Protein AF-A0A2M7E226-F1 (afdb_monomer)

Foldseek 3Di:
DAAQVNLVVVLVVVVVVVVCCVPVVVDDCVSVVVSVVVSVVVVVVCVVDVPVCRHHDDDPDDDPVDPDDDDDDPDDDDPVPNVVD

Solvent-accessible surface area (backbone atoms only — not comparable to full-atom values): 5388 Å² total; per-residue (Å²): 132,73,29,48,67,62,50,50,52,53,51,58,62,53,44,53,62,52,51,46,37,35,73,77,66,69,40,64,65,65,58,59,52,52,52,52,52,52,53,50,50,54,52,51,56,37,66,76,36,59,77,62,32,19,84,49,87,66,85,82,69,74,63,91,90,49,101,67,85,88,86,83,80,91,70,79,81,46,88,87,53,48,84,78,108

Sequence (85 aa):
MINYTKFSILFFSLSIPIIIAVFWLNYSWLILLAFILLFITGLVLGSIKICSNFYIKTICRGFANKNAISITFDDGPNQNITPKI

Mean predicted aligned error: 5.72 Å

pLDDT: mean 92.69, std 6.15, range [72.62, 98.56]

Structure (mmCIF, N/CA/C/O backbone):
data_AF-A0A2M7E226-F1
#
_entry.id   AF-A0A2M7E226-F1
#
loop_
_atom_site.group_PDB
_atom_site.id
_atom_site.type_symbol
_atom_site.label_atom_id
_atom_site.label_alt_id
_atom_site.label_comp_id
_atom_site.label_asym_id
_atom_site.label_entity_id
_atom_site.label_seq_id
_atom_site.pdbx_PDB_ins_code
_atom_site.Cartn_x
_atom_site.Cartn_y
_atom_site.Cartn_z
_atom_site.occupancy
_atom_site.B_iso_or_equiv
_atom_site.auth_seq_id
_atom_site.auth_comp_id
_atom_site.auth_asym_id
_atom_site.auth_atom_id
_atom_site.pdbx_PDB_model_num
ATOM 1 N N . MET A 1 1 ? 5.004 -4.101 10.882 1.00 72.62 1 MET A N 1
ATOM 2 C CA . MET A 1 1 ? 3.796 -3.910 10.053 1.00 72.62 1 MET A CA 1
ATOM 3 C C . MET A 1 1 ? 4.083 -2.800 9.060 1.00 72.62 1 MET A C 1
ATOM 5 O O . MET A 1 1 ? 4.485 -1.717 9.481 1.00 72.62 1 MET A O 1
ATOM 9 N N . ILE A 1 2 ? 4.003 -3.103 7.768 1.00 88.25 2 ILE A N 1
ATOM 10 C CA . ILE A 1 2 ? 4.152 -2.101 6.710 1.00 88.25 2 ILE A CA 1
ATOM 11 C C . ILE A 1 2 ? 2.872 -1.264 6.722 1.00 88.25 2 ILE A C 1
ATOM 13 O O . ILE A 1 2 ? 1.782 -1.824 6.692 1.00 88.25 2 ILE A O 1
ATOM 17 N N . ASN A 1 3 ? 3.011 0.052 6.828 1.00 95.00 3 ASN A N 1
ATOM 18 C CA . ASN A 1 3 ? 1.904 0.987 6.669 1.00 95.00 3 ASN A CA 1
ATOM 19 C C . ASN A 1 3 ? 2.042 1.710 5.327 1.00 95.00 3 ASN A C 1
ATOM 21 O O . ASN A 1 3 ? 3.104 1.660 4.699 1.00 95.00 3 ASN A O 1
ATOM 25 N N . TYR A 1 4 ? 0.985 2.403 4.920 1.00 97.31 4 TYR A N 1
ATOM 26 C CA . TYR A 1 4 ? 0.915 3.137 3.664 1.00 97.31 4 TYR A CA 1
ATOM 27 C C . TYR A 1 4 ? 2.126 4.053 3.471 1.00 97.31 4 TYR A C 1
ATOM 29 O O . TYR A 1 4 ? 2.763 4.015 2.428 1.00 97.31 4 TYR A O 1
ATOM 37 N N . THR A 1 5 ? 2.523 4.802 4.503 1.00 96.88 5 THR A N 1
ATOM 38 C CA . THR A 1 5 ? 3.669 5.716 4.422 1.00 96.88 5 THR A CA 1
ATOM 39 C C . THR A 1 5 ? 4.969 4.991 4.072 1.00 96.88 5 THR A C 1
ATOM 41 O O . THR A 1 5 ? 5.653 5.384 3.132 1.00 96.88 5 THR A O 1
ATOM 44 N N . LYS A 1 6 ? 5.314 3.916 4.791 1.00 97.31 6 LYS A N 1
ATOM 45 C CA . LYS A 1 6 ? 6.549 3.153 4.534 1.00 97.31 6 LYS A CA 1
ATOM 46 C C . LYS A 1 6 ? 6.507 2.440 3.185 1.00 97.31 6 LYS A C 1
ATOM 48 O O . LYS A 1 6 ? 7.523 2.391 2.501 1.00 97.31 6 LYS A O 1
ATOM 53 N N . PHE A 1 7 ? 5.344 1.910 2.812 1.00 97.69 7 PHE A N 1
ATOM 54 C CA . PHE A 1 7 ? 5.125 1.279 1.514 1.00 97.69 7 PHE A CA 1
ATOM 55 C C . PHE A 1 7 ? 5.340 2.274 0.372 1.00 97.69 7 PHE A C 1
ATOM 57 O O . PHE A 1 7 ? 6.141 2.020 -0.521 1.00 97.69 7 PHE A O 1
ATOM 64 N N . SER A 1 8 ? 4.706 3.444 0.445 1.00 97.62 8 SER A N 1
ATOM 65 C CA . SER A 1 8 ? 4.844 4.488 -0.567 1.00 97.62 8 SER A CA 1
ATOM 66 C C . SER A 1 8 ? 6.274 5.010 -0.650 1.00 97.62 8 SER A C 1
ATOM 68 O O . SER A 1 8 ? 6.799 5.117 -1.750 1.00 97.62 8 SER A O 1
ATOM 70 N N . ILE A 1 9 ? 6.949 5.259 0.480 1.00 98.06 9 ILE A N 1
ATOM 71 C CA . ILE A 1 9 ? 8.359 5.689 0.477 1.00 98.06 9 ILE A CA 1
ATOM 72 C C . ILE A 1 9 ? 9.248 4.668 -0.241 1.00 98.06 9 ILE A C 1
ATOM 74 O O . ILE A 1 9 ? 10.082 5.063 -1.051 1.00 98.06 9 ILE A O 1
ATOM 78 N N . LEU A 1 10 ? 9.059 3.371 0.021 1.00 97.50 10 LEU A N 1
ATOM 79 C CA . LEU A 1 10 ? 9.811 2.308 -0.647 1.00 97.50 10 LEU A CA 1
ATOM 80 C C . LEU A 1 10 ? 9.569 2.296 -2.164 1.00 97.50 10 LEU A C 1
ATOM 82 O O . LEU A 1 10 ? 10.515 2.191 -2.937 1.00 97.50 10 LEU A O 1
ATOM 86 N N . PHE A 1 11 ? 8.318 2.405 -2.608 1.00 98.06 11 PHE A N 1
ATOM 87 C CA . PHE A 1 11 ? 8.013 2.390 -4.041 1.00 98.06 11 PHE A CA 1
ATOM 88 C C . PHE A 1 11 ? 8.469 3.670 -4.750 1.00 98.06 11 PHE A C 1
ATOM 90 O O . PHE A 1 11 ? 9.005 3.594 -5.852 1.00 98.06 11 PHE A O 1
ATOM 97 N N . PHE A 1 12 ? 8.346 4.837 -4.119 1.00 97.25 12 PHE A N 1
ATOM 98 C CA . PHE A 1 12 ? 8.860 6.086 -4.684 1.00 97.25 12 PHE A CA 1
ATOM 99 C C . PHE A 1 12 ? 10.390 6.124 -4.742 1.00 97.25 12 PHE A C 1
ATOM 101 O O . PHE A 1 12 ? 10.953 6.651 -5.699 1.00 97.25 12 PHE A O 1
ATOM 108 N N . SER A 1 13 ? 11.093 5.551 -3.762 1.00 97.94 13 SER A N 1
ATOM 109 C CA . SER A 1 13 ? 12.555 5.472 -3.841 1.00 97.94 13 SER A CA 1
ATOM 110 C C . SER A 1 13 ? 13.010 4.518 -4.951 1.00 97.94 13 SER A C 1
ATOM 112 O O . SER A 1 13 ? 13.954 4.830 -5.676 1.00 97.94 13 SER A O 1
ATOM 114 N N . LEU A 1 14 ? 12.304 3.399 -5.146 1.00 97.88 14 LEU A N 1
ATOM 115 C CA . LEU A 1 14 ? 12.577 2.431 -6.214 1.00 97.88 14 LEU A CA 1
ATOM 116 C C . LEU A 1 14 ? 12.152 2.906 -7.609 1.00 97.88 14 LEU A C 1
ATOM 118 O O . LEU A 1 14 ? 12.710 2.433 -8.598 1.00 97.88 14 LEU A O 1
ATOM 122 N N . SER A 1 15 ? 11.213 3.848 -7.728 1.00 97.62 15 SER A N 1
ATOM 123 C CA . SER A 1 15 ? 10.786 4.331 -9.044 1.00 97.62 15 SER A CA 1
ATOM 124 C C . SER A 1 15 ? 11.896 5.089 -9.771 1.00 97.62 15 SER A C 1
ATOM 126 O O . SER A 1 15 ? 11.984 5.002 -10.990 1.00 97.62 15 SER A O 1
ATOM 128 N N . ILE A 1 16 ? 12.773 5.792 -9.044 1.00 97.06 16 ILE A N 1
ATOM 129 C CA . ILE A 1 16 ? 13.871 6.582 -9.625 1.00 97.06 16 ILE A CA 1
ATOM 130 C C . ILE A 1 16 ? 14.805 5.721 -10.498 1.00 97.06 16 ILE A C 1
ATOM 132 O O . ILE A 1 16 ? 14.932 6.021 -11.687 1.00 97.06 16 ILE A O 1
ATOM 136 N N . PRO A 1 17 ? 15.433 4.639 -9.993 1.00 97.44 1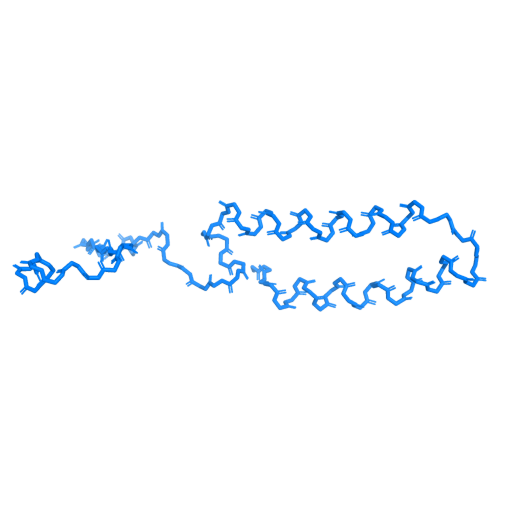7 PRO A N 1
ATOM 137 C CA . PRO A 1 17 ? 16.305 3.805 -10.821 1.00 97.44 17 PRO A CA 1
ATOM 138 C C . PRO A 1 17 ? 15.558 3.089 -11.955 1.00 97.44 17 PRO A C 1
ATOM 140 O O . PRO A 1 17 ? 16.132 2.903 -13.025 1.00 97.44 17 PRO A O 1
ATOM 143 N N . ILE A 1 18 ? 14.284 2.724 -11.769 1.00 97.44 18 ILE A N 1
ATOM 144 C CA . ILE A 1 18 ? 13.478 2.080 -12.822 1.00 97.44 18 ILE A CA 1
ATOM 145 C C . ILE A 1 18 ? 13.215 3.050 -13.975 1.00 97.44 18 ILE A C 1
ATOM 147 O O . ILE A 1 18 ? 13.369 2.681 -15.138 1.00 97.44 18 ILE A O 1
ATOM 151 N N . ILE A 1 19 ? 12.868 4.300 -13.663 1.00 97.44 19 ILE A N 1
ATOM 152 C CA . ILE A 1 19 ? 12.701 5.358 -14.664 1.00 97.44 19 ILE A CA 1
ATOM 153 C C . ILE A 1 19 ? 14.029 5.582 -15.397 1.00 97.44 19 ILE A C 1
ATOM 155 O O . ILE A 1 19 ? 14.042 5.630 -16.625 1.00 97.44 19 ILE A O 1
ATOM 159 N N . ILE A 1 20 ? 15.157 5.624 -14.678 1.00 97.75 20 ILE A N 1
ATOM 160 C CA . ILE A 1 20 ? 16.477 5.752 -15.311 1.00 97.75 20 ILE A CA 1
ATOM 161 C C . ILE A 1 20 ? 16.743 4.593 -16.285 1.00 97.75 20 ILE A C 1
ATOM 163 O O . ILE A 1 20 ? 17.135 4.815 -17.430 1.00 97.75 20 ILE A O 1
ATOM 167 N N . ALA A 1 21 ? 16.478 3.356 -15.865 1.00 97.50 21 ALA A N 1
ATOM 168 C CA . ALA A 1 21 ? 16.694 2.176 -16.697 1.00 97.50 21 ALA A CA 1
ATOM 169 C C . ALA A 1 21 ? 15.835 2.185 -17.974 1.00 97.50 21 ALA A C 1
ATOM 171 O O . ALA A 1 21 ? 16.334 1.888 -19.058 1.00 97.50 21 ALA A O 1
ATOM 172 N N . VAL A 1 22 ? 14.558 2.554 -17.874 1.00 97.62 22 VAL A N 1
ATOM 173 C CA . VAL A 1 22 ? 13.646 2.560 -19.030 1.00 97.62 22 VAL A CA 1
ATOM 174 C C . VAL A 1 22 ? 14.017 3.651 -20.034 1.00 97.62 22 VAL A C 1
ATOM 176 O O . VAL A 1 22 ? 14.087 3.374 -21.227 1.00 97.62 22 VAL A O 1
ATOM 179 N N . PHE A 1 23 ? 14.304 4.870 -19.570 1.00 97.12 23 PHE A N 1
ATOM 180 C CA . PHE A 1 23 ? 14.512 6.013 -20.466 1.00 97.12 23 PHE A CA 1
ATOM 181 C C . PHE A 1 23 ? 15.956 6.184 -20.958 1.00 97.12 23 PHE A C 1
ATOM 183 O O . PHE A 1 23 ? 16.150 6.626 -22.086 1.00 97.12 23 PHE A O 1
ATOM 190 N N . TRP A 1 24 ? 16.969 5.851 -20.148 1.00 97.56 24 TRP A N 1
ATOM 191 C CA . TRP A 1 24 ? 18.382 6.057 -20.513 1.00 97.56 24 TRP A CA 1
ATOM 192 C C . TRP A 1 24 ? 19.109 4.771 -20.891 1.00 97.56 24 TRP A C 1
ATOM 194 O O . TRP A 1 24 ? 20.077 4.823 -21.646 1.00 97.56 24 TRP A O 1
ATOM 204 N N . LEU A 1 25 ? 18.660 3.620 -20.387 1.00 97.06 25 LEU A N 1
ATOM 205 C CA . LEU A 1 25 ? 19.270 2.321 -20.687 1.00 97.06 25 LEU A CA 1
ATOM 206 C C . LEU A 1 25 ? 18.423 1.484 -21.663 1.00 97.06 25 LEU A C 1
ATOM 208 O O . LEU A 1 25 ? 18.746 0.324 -21.903 1.00 97.06 25 LEU A O 1
ATOM 212 N N . ASN A 1 26 ? 17.359 2.065 -22.237 1.00 95.50 26 ASN A N 1
ATOM 213 C CA . ASN A 1 26 ? 16.449 1.431 -23.201 1.00 95.50 26 ASN A CA 1
ATOM 214 C C . ASN A 1 26 ? 15.826 0.108 -22.714 1.00 95.50 26 ASN A C 1
ATOM 216 O O . ASN A 1 26 ? 15.550 -0.792 -23.511 1.00 95.50 26 ASN A O 1
ATOM 220 N N . TYR A 1 27 ? 15.587 -0.035 -21.407 1.00 97.06 27 TYR A N 1
ATOM 221 C CA . TYR A 1 27 ? 14.847 -1.185 -20.887 1.00 97.06 27 TYR A CA 1
ATOM 222 C C . TYR A 1 27 ? 13.380 -1.146 -21.331 1.00 97.06 27 TYR A C 1
ATOM 224 O O . TYR A 1 27 ? 12.794 -0.087 -21.549 1.00 97.06 27 TYR A O 1
ATOM 232 N N . SER A 1 28 ? 12.763 -2.326 -21.431 1.00 97.62 28 SER A N 1
ATOM 233 C CA . SER A 1 28 ? 11.370 -2.447 -21.864 1.00 97.62 28 SER A CA 1
ATOM 234 C C . SER A 1 28 ? 10.405 -1.693 -20.945 1.00 97.62 28 SER A C 1
ATOM 236 O O . SER A 1 28 ? 10.416 -1.867 -19.724 1.00 97.62 28 SER A O 1
ATOM 238 N N . TRP A 1 29 ? 9.478 -0.952 -21.554 1.00 96.62 29 TRP A N 1
ATOM 239 C CA . TRP A 1 29 ? 8.354 -0.294 -20.880 1.00 96.62 29 TRP A CA 1
ATOM 240 C C . TRP A 1 29 ? 7.470 -1.255 -20.074 1.00 96.62 29 TRP A C 1
ATOM 242 O O . TRP A 1 29 ? 6.814 -0.834 -19.120 1.00 96.62 29 TRP A O 1
ATOM 252 N N . LEU A 1 30 ? 7.488 -2.555 -20.398 1.00 97.69 30 LEU A N 1
ATOM 253 C CA . LEU A 1 30 ? 6.779 -3.582 -19.631 1.00 97.69 30 LEU A CA 1
ATOM 254 C C . LEU A 1 30 ? 7.257 -3.661 -18.176 1.00 97.69 30 LEU A C 1
ATOM 256 O O . LEU A 1 30 ? 6.460 -3.980 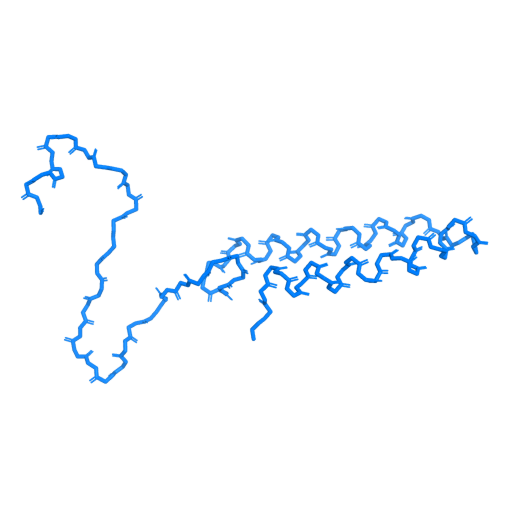-17.298 1.00 97.69 30 LEU A O 1
ATOM 260 N N . ILE A 1 31 ? 8.523 -3.332 -17.899 1.00 97.06 31 ILE A N 1
ATOM 261 C CA . ILE A 1 31 ? 9.062 -3.307 -16.532 1.00 97.06 31 ILE A CA 1
ATOM 262 C C . ILE A 1 31 ? 8.410 -2.182 -15.726 1.00 97.06 31 ILE A C 1
ATOM 264 O O . ILE A 1 31 ? 8.010 -2.399 -14.582 1.00 97.06 31 ILE A O 1
ATOM 268 N N . LEU A 1 32 ? 8.241 -1.001 -16.329 1.00 96.19 32 LEU A N 1
ATOM 269 C CA . LEU A 1 32 ? 7.556 0.121 -15.687 1.00 96.19 32 LEU A CA 1
ATOM 270 C C . LEU A 1 32 ? 6.081 -0.209 -15.429 1.00 96.19 32 LEU A C 1
ATOM 272 O O . LEU A 1 32 ? 5.580 0.035 -14.333 1.00 96.19 32 LEU A O 1
ATOM 276 N N . LEU A 1 33 ? 5.404 -0.817 -16.408 1.00 97.50 33 LEU A N 1
ATOM 277 C CA . LEU A 1 33 ? 4.020 -1.269 -16.253 1.00 97.50 33 LEU A CA 1
ATOM 278 C C . LEU A 1 33 ? 3.882 -2.292 -15.118 1.00 97.50 33 LEU A C 1
ATOM 280 O O . LEU A 1 33 ? 3.025 -2.134 -14.250 1.00 97.50 33 LEU A O 1
ATOM 284 N N . ALA A 1 34 ? 4.742 -3.311 -15.090 1.00 98.12 34 ALA A N 1
ATOM 285 C CA . ALA A 1 34 ? 4.746 -4.325 -14.040 1.00 98.12 34 ALA A CA 1
ATOM 286 C C . ALA A 1 34 ? 4.988 -3.708 -12.654 1.00 98.12 34 ALA A C 1
ATOM 288 O O . ALA A 1 34 ? 4.315 -4.072 -11.691 1.00 98.12 34 ALA A O 1
ATOM 289 N N . PHE A 1 35 ? 5.895 -2.734 -12.556 1.00 98.12 35 PHE A N 1
ATOM 290 C CA . PHE A 1 35 ? 6.160 -2.010 -11.315 1.00 98.12 35 PHE A CA 1
ATOM 291 C C . PHE A 1 35 ? 4.938 -1.219 -10.821 1.00 98.12 35 PHE A C 1
ATOM 293 O O . PHE A 1 35 ? 4.591 -1.294 -9.640 1.00 98.12 35 PHE A O 1
ATOM 300 N N . ILE A 1 36 ? 4.242 -0.514 -11.719 1.00 98.12 36 ILE A N 1
ATOM 301 C CA . ILE A 1 36 ? 3.009 0.220 -11.393 1.00 98.12 36 ILE A CA 1
ATOM 302 C C . ILE A 1 36 ? 1.914 -0.744 -10.920 1.00 98.12 36 ILE A C 1
ATOM 304 O O . ILE A 1 36 ? 1.270 -0.499 -9.899 1.00 98.12 36 ILE A O 1
ATOM 308 N N . LEU A 1 37 ? 1.723 -1.867 -11.616 1.00 98.56 37 LEU A N 1
ATOM 309 C CA . LEU A 1 37 ? 0.740 -2.884 -11.230 1.00 98.56 37 LEU A CA 1
ATOM 310 C C . LEU A 1 37 ? 1.062 -3.503 -9.867 1.00 98.56 37 LEU A C 1
ATOM 312 O O . LEU A 1 37 ? 0.155 -3.725 -9.062 1.00 98.56 37 LEU A O 1
ATOM 316 N N . LEU A 1 38 ? 2.342 -3.738 -9.572 1.00 98.31 38 LEU A N 1
ATOM 317 C CA . LEU A 1 38 ? 2.780 -4.233 -8.270 1.00 98.31 38 LEU A CA 1
ATOM 318 C C . LEU A 1 38 ? 2.458 -3.235 -7.148 1.00 98.31 38 LEU A C 1
ATOM 320 O O . LEU A 1 38 ? 1.946 -3.634 -6.100 1.00 98.31 38 LEU A O 1
ATOM 324 N N . PHE A 1 39 ? 2.699 -1.941 -7.377 1.00 98.31 39 PHE A N 1
ATOM 325 C CA . PHE A 1 39 ? 2.341 -0.886 -6.427 1.00 98.31 39 PHE A CA 1
ATOM 326 C C . PHE A 1 39 ? 0.832 -0.870 -6.148 1.00 98.31 39 PHE A C 1
ATOM 328 O O . PHE A 1 39 ? 0.417 -0.948 -4.990 1.00 98.31 39 PHE A O 1
ATOM 335 N N . ILE A 1 40 ? 0.010 -0.848 -7.205 1.00 98.38 40 ILE A N 1
ATOM 336 C CA . ILE A 1 40 ? -1.458 -0.859 -7.101 1.00 98.38 40 ILE A CA 1
ATOM 337 C C . ILE A 1 40 ? -1.946 -2.113 -6.374 1.00 98.38 40 ILE A C 1
ATOM 339 O O . ILE A 1 40 ? -2.818 -2.020 -5.515 1.00 98.38 40 ILE A O 1
ATOM 343 N N . THR A 1 41 ? -1.360 -3.275 -6.660 1.00 97.75 41 THR A N 1
ATOM 344 C CA . THR A 1 41 ? -1.710 -4.531 -5.983 1.00 97.75 41 THR A CA 1
ATOM 345 C C . THR A 1 41 ? -1.509 -4.414 -4.474 1.00 97.75 41 THR A C 1
ATOM 347 O O . THR A 1 41 ? -2.385 -4.806 -3.705 1.00 97.75 41 THR A O 1
ATOM 350 N N . GLY A 1 42 ? -0.402 -3.815 -4.027 1.00 96.31 42 GLY A N 1
ATOM 351 C CA . GLY A 1 42 ? -0.177 -3.558 -2.604 1.00 96.31 42 GLY A CA 1
ATOM 352 C C . GLY A 1 42 ? -1.221 -2.624 -1.985 1.00 96.31 42 GLY A C 1
ATOM 353 O O . GLY A 1 42 ? -1.694 -2.898 -0.882 1.00 96.31 42 GLY A O 1
ATOM 354 N N . LEU A 1 43 ? -1.639 -1.575 -2.705 1.00 97.62 43 LEU A N 1
ATOM 355 C CA . LEU A 1 43 ? -2.728 -0.691 -2.266 1.00 97.62 43 LEU A CA 1
ATOM 356 C C . LEU A 1 43 ? -4.053 -1.455 -2.130 1.00 97.62 43 LEU A C 1
ATOM 358 O O . LEU A 1 43 ? -4.704 -1.385 -1.091 1.00 97.62 43 LEU A O 1
ATOM 362 N N . VAL A 1 44 ? -4.421 -2.250 -3.138 1.00 97.50 44 VAL A N 1
ATOM 363 C CA . VAL A 1 44 ? -5.644 -3.070 -3.129 1.00 97.50 44 VAL A CA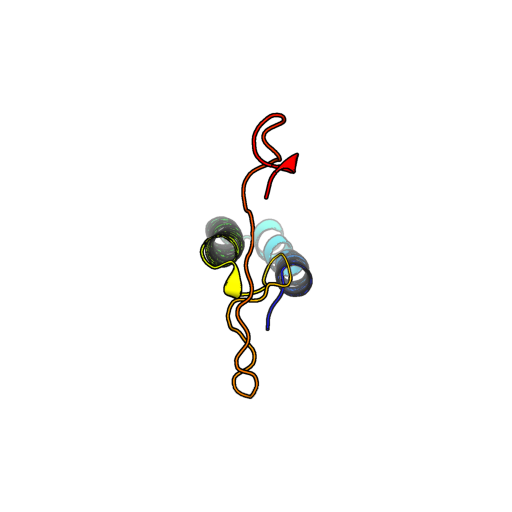 1
ATOM 364 C C . VAL A 1 44 ? -5.638 -4.059 -1.964 1.00 97.50 44 VAL A C 1
ATOM 366 O O . VAL A 1 44 ? -6.622 -4.151 -1.234 1.00 97.50 44 VAL A O 1
ATOM 369 N N . LEU A 1 45 ? -4.524 -4.756 -1.726 1.00 95.44 45 LEU A N 1
ATOM 370 C CA . LEU A 1 45 ? -4.393 -5.670 -0.586 1.00 95.44 45 LEU A CA 1
ATOM 371 C C . LEU A 1 45 ? -4.527 -4.942 0.760 1.00 95.44 45 LEU A C 1
ATOM 373 O O . LEU A 1 45 ? -5.139 -5.476 1.689 1.00 95.44 45 LEU A O 1
ATOM 377 N N . GLY A 1 46 ? -4.000 -3.719 0.859 1.00 94.69 46 GLY A N 1
ATOM 378 C CA . GLY A 1 46 ? -4.194 -2.844 2.016 1.00 94.69 46 GLY A CA 1
ATOM 379 C C . GLY A 1 46 ? -5.659 -2.458 2.235 1.00 94.69 46 GLY A C 1
ATOM 380 O O . GLY A 1 46 ? -6.105 -2.394 3.381 1.00 94.69 46 GLY A O 1
ATOM 381 N N . SER A 1 47 ? -6.415 -2.258 1.153 1.00 95.56 47 SER A N 1
ATOM 382 C CA . SER A 1 47 ? -7.840 -1.898 1.191 1.00 95.56 47 SER A CA 1
ATOM 383 C C . SER A 1 47 ? -8.746 -3.080 1.530 1.00 95.56 47 SER A C 1
ATOM 385 O O . SER A 1 47 ? -9.727 -2.907 2.245 1.00 95.56 47 SER A O 1
ATOM 387 N N . ILE A 1 48 ? -8.417 -4.291 1.068 1.00 96.38 48 ILE A N 1
ATOM 388 C CA . ILE A 1 48 ? -9.229 -5.497 1.313 1.00 96.38 48 ILE A CA 1
ATOM 389 C C . ILE A 1 48 ? -9.250 -5.870 2.802 1.00 96.38 48 ILE A C 1
ATOM 391 O O . ILE A 1 48 ? -10.251 -6.379 3.305 1.00 96.38 48 ILE A O 1
ATOM 395 N N . LYS A 1 49 ? -8.150 -5.642 3.530 1.00 93.50 49 LYS A N 1
ATOM 396 C CA . LYS A 1 49 ? -8.010 -6.073 4.927 1.00 93.50 49 LYS A CA 1
ATOM 397 C C . LYS A 1 49 ? -7.736 -4.893 5.846 1.00 93.50 49 LYS A C 1
ATOM 399 O O . LYS A 1 49 ? -6.580 -4.603 6.148 1.00 93.50 49 LYS A O 1
ATOM 404 N N . ILE A 1 50 ? -8.792 -4.288 6.390 1.00 91.06 50 ILE A N 1
ATOM 405 C CA . ILE A 1 50 ? -8.685 -3.149 7.319 1.00 91.06 50 ILE A CA 1
ATOM 406 C C . ILE A 1 50 ? -7.790 -3.458 8.539 1.00 91.06 50 ILE A C 1
ATOM 408 O O . ILE A 1 50 ? -6.954 -2.651 8.941 1.00 91.06 50 ILE A O 1
ATOM 412 N N . CYS A 1 51 ? -7.835 -4.703 9.022 1.00 92.50 51 CYS A N 1
ATOM 413 C CA . CYS A 1 51 ? -7.018 -5.206 10.131 1.00 92.50 51 CYS A CA 1
ATOM 414 C C . CYS A 1 51 ? -5.515 -5.305 9.844 1.00 92.50 51 CYS A C 1
ATOM 416 O O . CYS A 1 51 ? -4.732 -5.593 10.750 1.00 92.50 51 CYS A O 1
ATOM 418 N N . SER A 1 52 ? -5.091 -5.095 8.595 1.00 93.50 52 SER A N 1
ATOM 419 C CA . SER A 1 52 ? -3.677 -4.916 8.252 1.00 93.50 52 SER A CA 1
ATOM 420 C C . SER A 1 52 ? -3.095 -3.644 8.868 1.00 93.50 52 SER A C 1
ATOM 422 O O . SER A 1 52 ? -1.874 -3.516 8.949 1.00 93.50 52 SER A O 1
ATOM 424 N N . ASN A 1 53 ? -3.962 -2.716 9.297 1.00 94.38 53 ASN A N 1
ATOM 425 C CA . ASN A 1 53 ? -3.619 -1.374 9.743 1.00 94.38 53 ASN A CA 1
ATOM 426 C C . ASN A 1 53 ? -2.770 -0.599 8.722 1.00 94.38 53 ASN A C 1
ATOM 428 O O . ASN A 1 53 ? -1.911 0.208 9.093 1.00 94.38 53 ASN A O 1
ATOM 432 N N . PHE A 1 54 ? -2.945 -0.915 7.437 1.00 96.38 54 PHE A N 1
ATOM 433 C CA . PHE A 1 54 ? -2.117 -0.381 6.369 1.00 96.38 54 PHE A CA 1
ATOM 434 C C . PHE A 1 54 ? -2.355 1.121 6.186 1.00 96.38 54 PHE A C 1
ATOM 436 O O . PHE A 1 54 ? -1.403 1.897 6.255 1.00 96.38 54 PHE A O 1
ATOM 443 N N . TYR A 1 55 ? -3.614 1.535 6.025 1.00 96.50 55 TYR A N 1
ATOM 444 C CA . TYR A 1 55 ? -3.989 2.948 5.899 1.00 96.50 55 TYR A CA 1
ATOM 445 C C . TYR A 1 55 ? -4.212 3.622 7.251 1.00 96.50 55 TYR A C 1
ATOM 447 O O . TYR A 1 55 ? -3.697 4.709 7.503 1.00 96.50 55 TYR A O 1
ATOM 455 N N . ILE A 1 56 ? -4.961 2.959 8.129 1.00 93.75 56 ILE A N 1
ATOM 456 C CA . ILE A 1 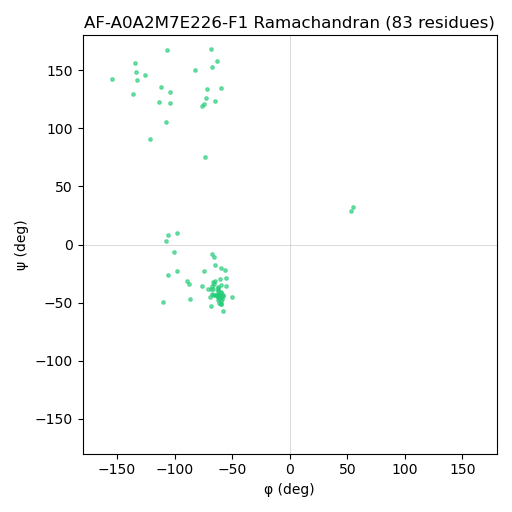56 ? -5.373 3.485 9.429 1.00 93.75 56 ILE A CA 1
ATOM 457 C C . ILE A 1 56 ? -5.142 2.436 10.508 1.00 93.75 56 ILE A C 1
ATOM 459 O O . ILE A 1 56 ? -5.242 1.241 10.247 1.00 93.75 56 ILE A O 1
ATOM 463 N N . LYS A 1 57 ? -4.827 2.864 11.732 1.00 92.31 57 LYS A N 1
ATOM 464 C CA . LYS A 1 57 ? -4.775 1.940 12.871 1.00 92.31 57 LYS A CA 1
ATOM 465 C C . LYS A 1 57 ? -6.195 1.526 13.247 1.00 92.31 57 LYS A C 1
ATOM 467 O O . LYS A 1 57 ? -7.063 2.377 13.389 1.00 92.31 57 LYS A O 1
ATOM 472 N N . THR A 1 58 ? -6.398 0.233 13.453 1.00 90.00 58 THR A N 1
ATOM 473 C CA . THR A 1 58 ? -7.689 -0.386 13.755 1.00 90.00 58 THR A CA 1
ATOM 474 C C . THR A 1 58 ? -7.574 -1.380 14.901 1.00 90.00 58 THR A C 1
ATOM 476 O O . THR A 1 58 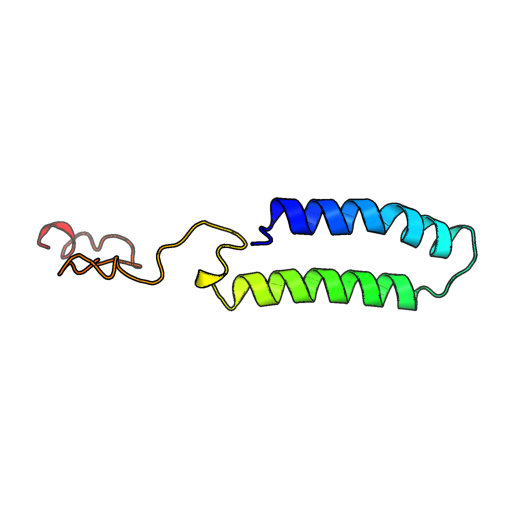? -6.504 -1.926 15.188 1.00 90.00 58 THR A O 1
ATOM 479 N N . ILE A 1 59 ? -8.702 -1.614 15.564 1.00 88.38 59 ILE A N 1
ATOM 480 C CA . ILE A 1 59 ? -8.845 -2.625 16.605 1.00 88.38 59 ILE A CA 1
ATOM 481 C C . ILE A 1 59 ? -9.684 -3.751 16.009 1.00 88.38 59 ILE A C 1
ATOM 483 O O . ILE A 1 59 ? -10.886 -3.608 15.845 1.00 88.38 59 ILE A O 1
ATOM 487 N N . CYS A 1 60 ? -9.044 -4.872 15.681 1.00 88.19 60 CYS A N 1
ATOM 488 C CA . CYS A 1 60 ? -9.729 -6.042 15.115 1.00 88.19 60 CYS A CA 1
ATOM 489 C C . CYS A 1 60 ? -9.863 -7.216 16.085 1.00 88.19 60 CYS A C 1
ATOM 491 O O . CYS A 1 60 ? -10.313 -8.294 15.707 1.00 88.19 60 CYS A O 1
ATOM 493 N N . ARG A 1 61 ? -9.413 -7.038 17.328 1.00 86.44 61 ARG A N 1
ATOM 494 C CA . ARG A 1 61 ? -9.568 -8.015 18.403 1.00 86.44 61 ARG A CA 1
ATOM 495 C C . ARG A 1 61 ? -9.547 -7.309 19.750 1.00 86.44 61 ARG A C 1
ATOM 497 O O . ARG A 1 61 ? -8.774 -6.369 19.935 1.00 86.44 61 ARG A O 1
ATOM 504 N N . GLY A 1 62 ? -10.379 -7.785 20.670 1.00 82.56 62 GLY A N 1
ATOM 505 C CA . GLY A 1 62 ? -10.378 -7.335 22.058 1.00 82.56 62 GLY A CA 1
ATOM 506 C C . GLY A 1 62 ? -9.120 -7.771 22.813 1.00 82.56 62 GLY A C 1
ATOM 507 O O . GLY A 1 62 ? -8.332 -8.599 22.345 1.00 82.56 62 GLY A O 1
ATOM 508 N N . PHE A 1 63 ? -8.928 -7.209 24.004 1.00 80.50 63 PHE A N 1
ATOM 509 C CA . PHE A 1 63 ? -7.849 -7.613 24.901 1.00 80.50 63 PHE A CA 1
ATOM 510 C C . PHE A 1 63 ? -8.205 -8.939 25.580 1.00 80.50 63 PHE A C 1
ATOM 512 O O . PHE A 1 63 ? -9.171 -8.997 26.332 1.00 80.50 63 PHE A O 1
ATOM 519 N N . ALA A 1 64 ? -7.395 -9.980 25.368 1.00 77.38 64 ALA A N 1
ATOM 520 C CA . ALA A 1 64 ? -7.663 -11.335 25.869 1.00 77.38 64 ALA A CA 1
ATOM 521 C C . ALA A 1 64 ? -7.778 -11.444 27.404 1.00 77.38 64 ALA A C 1
ATOM 523 O O . ALA A 1 64 ? -8.379 -12.383 27.910 1.00 77.38 64 ALA A O 1
ATOM 524 N N . ASN A 1 65 ? -7.235 -10.474 28.145 1.00 84.12 65 ASN A N 1
ATOM 525 C CA . ASN A 1 65 ? -7.173 -10.504 29.609 1.00 84.12 65 ASN A CA 1
ATOM 526 C C . ASN A 1 65 ? -8.304 -9.705 30.280 1.00 84.12 65 ASN A C 1
ATOM 528 O O . ASN A 1 65 ? -8.236 -9.427 31.476 1.00 84.12 65 ASN A O 1
ATOM 532 N N . LYS A 1 66 ? -9.308 -9.264 29.515 1.00 82.44 66 LYS A N 1
ATOM 533 C CA . LYS A 1 66 ? -10.466 -8.529 30.029 1.00 82.44 66 LYS A CA 1
ATOM 534 C C . LYS A 1 66 ? -11.739 -9.076 29.396 1.00 82.44 66 LYS A C 1
ATOM 536 O O . LYS A 1 66 ? -11.842 -9.128 28.174 1.00 82.44 66 LYS A O 1
ATOM 541 N N . ASN A 1 67 ? -12.730 -9.398 30.226 1.00 85.31 67 ASN A N 1
ATOM 542 C CA . ASN A 1 67 ? -14.088 -9.705 29.774 1.00 85.31 67 ASN A CA 1
ATOM 543 C C . ASN A 1 67 ? -14.780 -8.402 29.353 1.00 85.31 67 ASN A C 1
ATOM 545 O O . ASN A 1 67 ? -15.571 -7.835 30.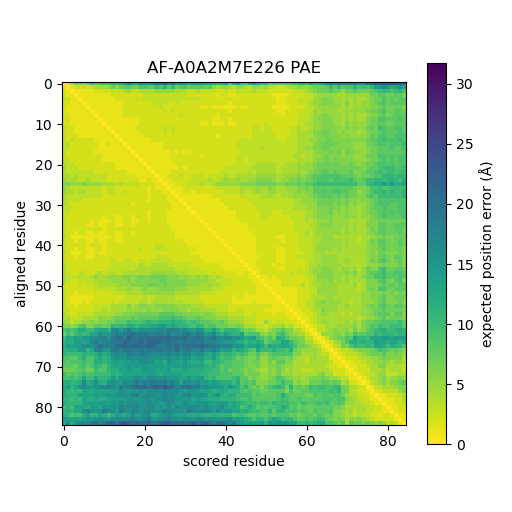102 1.00 85.31 67 ASN A O 1
ATOM 549 N N . ALA A 1 68 ? -14.405 -7.884 28.187 1.00 83.88 68 ALA A N 1
ATOM 550 C CA . ALA A 1 68 ? -14.903 -6.630 27.645 1.00 83.88 68 ALA A CA 1
ATOM 551 C C . ALA A 1 68 ? -15.308 -6.805 26.178 1.00 83.88 68 ALA A C 1
ATOM 553 O O . ALA A 1 68 ? -14.628 -7.488 25.412 1.00 83.88 68 ALA A O 1
ATOM 554 N N . ILE A 1 69 ? -16.399 -6.146 25.793 1.00 82.25 69 ILE A N 1
ATOM 555 C CA . ILE A 1 69 ? -16.902 -6.091 24.419 1.00 82.25 69 ILE A CA 1
ATOM 556 C C . ILE A 1 69 ? -16.728 -4.655 23.925 1.00 82.25 69 ILE A C 1
ATOM 558 O O . ILE A 1 69 ? -17.012 -3.706 24.654 1.00 82.25 69 ILE A O 1
ATOM 562 N N . SER A 1 70 ? -16.243 -4.496 22.695 1.00 83.81 70 SER A N 1
ATOM 563 C CA . SER A 1 70 ? -16.202 -3.202 22.013 1.00 83.81 70 SER A CA 1
ATOM 564 C C . SER A 1 70 ? -17.322 -3.175 20.983 1.00 83.81 70 SER A C 1
ATOM 566 O O . SER A 1 70 ? -17.388 -4.052 20.125 1.00 83.81 70 SER A O 1
ATOM 568 N N . ILE A 1 71 ? -18.210 -2.193 21.108 1.00 83.94 71 ILE A N 1
ATOM 569 C CA . ILE A 1 71 ? -19.322 -1.957 20.186 1.00 83.94 71 ILE A CA 1
ATOM 570 C C . ILE A 1 71 ? -18.941 -0.760 19.317 1.00 83.94 71 ILE A C 1
ATOM 572 O O . ILE A 1 71 ? -18.487 0.259 19.839 1.00 83.94 71 ILE A O 1
ATOM 576 N N . THR A 1 72 ? -19.101 -0.8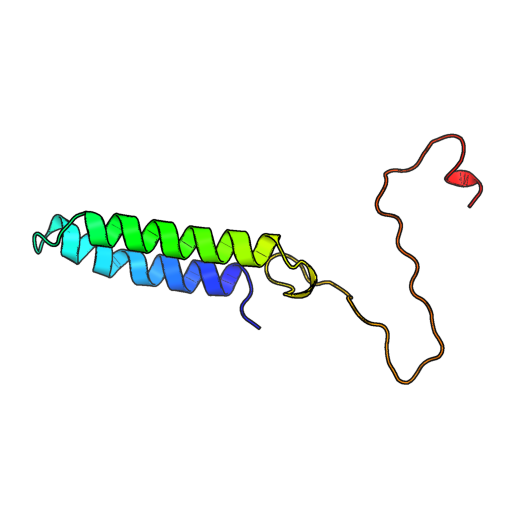91 18.003 1.00 85.12 72 THR A N 1
ATOM 577 C CA . THR A 1 72 ? -18.839 0.172 17.027 1.00 85.12 72 THR A CA 1
ATOM 578 C C . THR A 1 72 ? -20.070 0.395 16.162 1.00 85.12 72 THR A C 1
ATOM 580 O O . THR A 1 72 ? -20.770 -0.561 15.834 1.00 85.12 72 THR A O 1
ATOM 583 N N . PHE A 1 73 ? -20.296 1.642 15.760 1.00 85.12 73 PHE A N 1
ATOM 584 C CA . PHE A 1 73 ? -21.365 2.038 14.849 1.00 85.12 73 PHE A CA 1
ATOM 585 C C . PHE A 1 73 ? -20.717 2.537 13.555 1.00 85.12 73 PHE A C 1
ATOM 587 O O . PHE A 1 73 ? -19.855 3.412 13.619 1.00 85.12 73 PHE A O 1
ATOM 594 N N . ASP A 1 74 ? -21.071 1.930 12.421 1.00 84.25 74 ASP A N 1
ATOM 595 C CA . ASP A 1 74 ? -20.498 2.258 11.102 1.00 84.25 74 ASP A CA 1
ATOM 596 C C . ASP A 1 74 ? -21.294 3.370 10.397 1.00 84.25 74 ASP A C 1
ATOM 598 O O . ASP A 1 74 ? -20.743 4.210 9.688 1.00 84.25 74 ASP A O 1
ATOM 602 N N . ASP A 1 75 ? -22.602 3.420 10.660 1.00 85.12 75 ASP A N 1
ATOM 603 C CA . ASP A 1 75 ? -23.503 4.390 10.053 1.00 85.12 75 ASP A CA 1
ATOM 604 C C . ASP A 1 75 ? -23.480 5.750 10.760 1.00 85.12 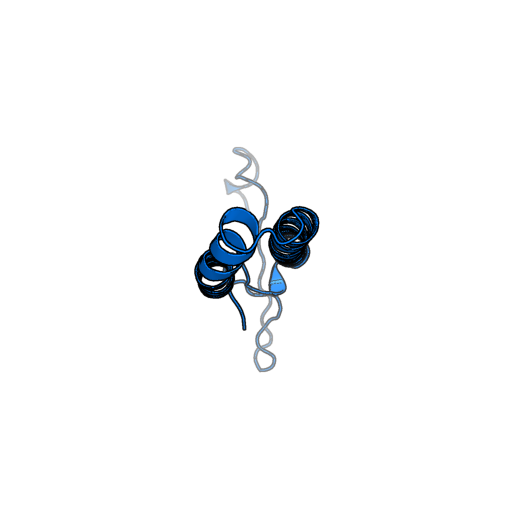75 ASP A C 1
ATOM 606 O O . ASP A 1 75 ? -23.295 5.870 11.976 1.00 85.12 75 ASP A O 1
ATOM 610 N N . GLY A 1 76 ? -23.748 6.798 9.979 1.00 82.88 76 GLY A N 1
ATOM 611 C CA . GLY A 1 76 ? -24.006 8.132 10.508 1.00 82.88 76 GLY A CA 1
ATOM 612 C C . GLY A 1 76 ? -25.270 8.178 11.382 1.00 82.88 76 GLY A C 1
ATOM 613 O O . GLY A 1 76 ? -26.165 7.339 11.245 1.00 82.88 76 GLY A O 1
ATOM 614 N N . PRO A 1 77 ? -25.384 9.173 12.278 1.00 87.06 77 PRO A N 1
ATOM 615 C CA . PRO A 1 77 ? -26.494 9.241 13.215 1.00 87.06 77 PRO A CA 1
ATOM 616 C C . PRO A 1 77 ? -27.827 9.444 12.487 1.00 87.06 77 PRO A C 1
ATOM 618 O O . PRO A 1 77 ? -28.037 10.436 11.786 1.00 87.06 77 PRO A O 1
ATOM 621 N N . ASN A 1 78 ? -28.771 8.535 12.715 1.00 90.88 78 ASN A N 1
ATOM 622 C CA . ASN A 1 78 ? -30.166 8.758 12.382 1.00 90.88 78 ASN A CA 1
ATOM 623 C C . ASN A 1 78 ? -30.761 9.729 13.406 1.00 90.88 78 ASN A C 1
ATOM 625 O O . ASN A 1 78 ? -30.804 9.429 14.599 1.00 90.88 78 ASN A O 1
ATOM 629 N N . GLN A 1 79 ? -31.271 10.865 12.931 1.00 90.69 79 GLN A N 1
ATOM 630 C CA . GLN A 1 79 ? -31.770 1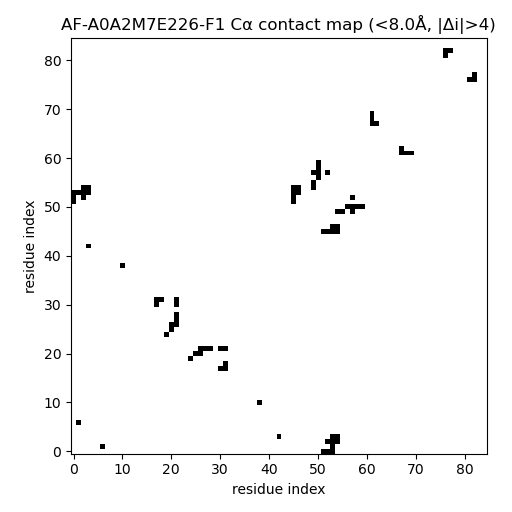1.952 13.781 1.00 90.69 79 GLN A CA 1
ATOM 631 C C . GLN A 1 79 ? -32.847 11.516 14.790 1.00 90.69 79 GLN A C 1
ATOM 633 O O . GLN A 1 79 ? -32.937 12.095 15.867 1.00 90.69 79 GLN A O 1
ATOM 638 N N . ASN A 1 80 ? -33.639 10.486 14.477 1.00 92.44 80 ASN A N 1
ATOM 639 C CA . ASN A 1 80 ? -34.765 10.049 15.307 1.00 92.44 80 ASN A CA 1
ATOM 640 C C . ASN A 1 80 ? -34.438 8.862 16.223 1.00 92.44 80 ASN A C 1
ATOM 642 O O . ASN A 1 80 ? -35.151 8.630 17.207 1.00 92.44 80 ASN A O 1
ATOM 646 N N . ILE A 1 81 ? -33.417 8.077 15.869 1.00 90.38 81 ILE A N 1
ATOM 647 C CA . ILE A 1 81 ? -33.096 6.801 16.521 1.00 90.38 81 ILE A CA 1
ATOM 648 C C . ILE A 1 81 ? -31.801 6.913 17.321 1.00 90.38 81 ILE A C 1
ATOM 650 O O . ILE A 1 81 ? -31.792 6.555 18.493 1.00 90.38 81 ILE A O 1
ATOM 654 N N . THR A 1 82 ? -30.729 7.445 16.731 1.00 89.25 82 THR A N 1
ATOM 655 C CA . THR A 1 82 ? -29.404 7.486 17.368 1.00 89.25 82 THR A CA 1
ATOM 656 C C . THR A 1 82 ? -29.375 8.253 18.695 1.00 89.25 82 THR A C 1
ATOM 658 O O . THR A 1 82 ? -28.691 7.783 19.592 1.00 89.25 82 THR A O 1
ATOM 661 N N . PRO A 1 83 ? -30.144 9.343 18.915 1.00 89.62 83 PRO A N 1
ATOM 662 C CA . PRO A 1 83 ? -30.198 9.997 20.229 1.00 89.62 83 PRO A CA 1
ATOM 663 C C . PRO A 1 83 ? -30.813 9.159 21.363 1.00 89.62 83 PRO A C 1
ATOM 665 O O . PRO A 1 83 ? -30.784 9.592 22.511 1.00 89.62 83 PRO A O 1
ATOM 668 N N . LYS A 1 84 ? -31.441 8.019 21.051 1.00 88.06 84 LYS A N 1
ATOM 669 C CA . LYS A 1 84 ? -32.136 7.156 22.021 1.00 88.06 84 LYS A CA 1
ATOM 670 C C . LYS A 1 84 ? -31.317 5.932 22.442 1.00 88.06 84 LYS A C 1
ATOM 672 O O . LYS A 1 84 ? -31.801 5.169 23.276 1.00 88.06 84 LYS A O 1
ATOM 677 N N . ILE A 1 85 ? -30.162 5.709 21.814 1.00 79.12 85 ILE A N 1
ATOM 678 C CA . ILE A 1 85 ? -29.275 4.557 22.034 1.00 79.12 85 ILE A CA 1
ATOM 679 C C . ILE A 1 85 ? -28.088 5.003 22.884 1.00 79.12 85 ILE A C 1
ATOM 681 O O . ILE A 1 85 ? -27.588 6.123 22.639 1.00 79.12 85 ILE A O 1
#

Secondary structure (DSSP, 8-state):
---HHHHHHHHHHHHHHHHHHHHHS---HHHHHHHHHHHHHHHHHHHH-GGG-SSS----S--TTS--------SPPPTTTGGG-

Radius of gyration: 21.03 Å; Cα contacts (8 Å, |Δi|>4): 44; chains: 1; bounding box: 54×23×53 Å